Protein AF-A0A2D9S376-F1 (afdb_monomer_lite)

Structure (mmCIF, N/CA/C/O backbone):
data_AF-A0A2D9S376-F1
#
_entry.id   AF-A0A2D9S376-F1
#
loop_
_atom_site.group_PDB
_atom_site.id
_atom_site.type_symbol
_atom_site.label_atom_id
_atom_site.label_alt_id
_atom_site.label_comp_id
_atom_site.label_asym_id
_atom_site.label_entity_id
_atom_site.label_seq_id
_atom_site.pdbx_PDB_ins_code
_atom_site.Cartn_x
_atom_site.Cartn_y
_atom_site.Cartn_z
_atom_site.occupancy
_atom_site.B_iso_or_equiv
_atom_site.auth_seq_id
_atom_site.auth_comp_id
_atom_site.auth_asym_id
_atom_site.auth_atom_id
_atom_site.pdbx_PDB_model_num
ATOM 1 N N . MET A 1 1 ? 25.912 -4.659 22.248 1.00 47.84 1 MET A N 1
ATOM 2 C CA . MET A 1 1 ? 25.002 -4.136 23.298 1.00 47.84 1 MET A CA 1
ATOM 3 C C . MET A 1 1 ? 24.258 -2.849 22.906 1.00 47.84 1 MET A C 1
ATOM 5 O O . MET A 1 1 ? 23.353 -2.457 23.633 1.00 47.84 1 MET A O 1
ATOM 9 N N . SER A 1 2 ? 24.588 -2.189 21.784 1.00 59.16 2 SER A N 1
ATOM 10 C CA . SER A 1 2 ? 23.945 -0.922 21.367 1.00 59.16 2 SER A CA 1
ATOM 11 C C . SER A 1 2 ? 22.817 -1.093 20.334 1.00 59.16 2 SER A C 1
ATOM 13 O O . SER A 1 2 ? 21.947 -0.233 20.241 1.00 59.16 2 SER A O 1
ATOM 15 N N . GLN A 1 3 ? 22.803 -2.200 19.581 1.00 54.97 3 GLN A N 1
ATOM 16 C CA . GLN A 1 3 ? 21.786 -2.469 18.553 1.00 54.97 3 GLN A CA 1
ATOM 17 C C . GLN A 1 3 ? 20.446 -2.931 19.148 1.00 54.97 3 GLN A C 1
ATOM 19 O O . GLN A 1 3 ? 19.406 -2.449 18.710 1.00 54.97 3 GLN A O 1
ATOM 24 N N . ASP A 1 4 ? 20.459 -3.757 20.201 1.00 57.31 4 ASP A N 1
ATOM 25 C CA . ASP A 1 4 ? 19.237 -4.221 20.882 1.00 57.31 4 ASP A CA 1
ATOM 26 C C . ASP A 1 4 ? 18.404 -3.072 21.458 1.00 57.31 4 ASP A C 1
ATOM 28 O O . ASP A 1 4 ? 17.176 -3.089 21.407 1.00 57.31 4 ASP A O 1
ATOM 32 N N . LYS A 1 5 ? 19.068 -2.023 21.962 1.00 53.69 5 LYS A N 1
ATOM 33 C CA . LYS A 1 5 ? 18.380 -0.845 22.500 1.00 53.69 5 LYS A CA 1
ATOM 34 C C . LYS A 1 5 ? 17.679 -0.061 21.394 1.00 53.69 5 LYS A C 1
ATOM 36 O O . LYS A 1 5 ? 16.522 0.297 21.563 1.00 53.69 5 LYS A O 1
ATOM 41 N N . LEU A 1 6 ? 18.333 0.157 20.250 1.00 58.59 6 LEU A N 1
ATOM 42 C CA . LEU A 1 6 ? 17.725 0.846 19.103 1.00 58.59 6 LEU A CA 1
ATOM 43 C C . LEU A 1 6 ? 16.512 0.083 18.555 1.00 58.59 6 LEU A C 1
ATOM 45 O O . LEU A 1 6 ? 15.493 0.700 18.255 1.00 58.59 6 LEU A O 1
ATOM 49 N N . GLN A 1 7 ? 16.594 -1.248 18.487 1.00 58.44 7 GLN A N 1
ATOM 50 C CA . GLN A 1 7 ? 15.469 -2.091 18.078 1.00 58.44 7 GLN A CA 1
ATOM 51 C C . GLN A 1 7 ? 14.312 -2.023 19.085 1.00 58.44 7 GLN A C 1
ATOM 53 O O . GLN A 1 7 ? 13.166 -1.850 18.679 1.00 58.44 7 GLN A O 1
ATOM 58 N N . ALA A 1 8 ? 14.597 -2.066 20.390 1.00 52.34 8 ALA A N 1
ATOM 59 C CA . ALA A 1 8 ? 13.583 -1.933 21.437 1.00 52.34 8 ALA A CA 1
ATOM 60 C C . ALA A 1 8 ? 12.915 -0.544 21.454 1.00 52.34 8 ALA A C 1
ATOM 62 O O . ALA A 1 8 ? 11.701 -0.449 21.647 1.00 52.34 8 ALA A O 1
ATOM 63 N N . TYR A 1 9 ? 13.666 0.533 21.194 1.00 44.22 9 TYR A N 1
ATOM 64 C CA . TYR A 1 9 ? 13.110 1.882 21.047 1.00 44.22 9 TYR A CA 1
ATOM 65 C C . TYR A 1 9 ? 12.250 2.011 19.785 1.00 44.22 9 TYR A C 1
ATOM 67 O O . TYR A 1 9 ? 11.142 2.534 19.872 1.00 44.22 9 TYR A O 1
ATOM 75 N N . ALA A 1 10 ? 12.698 1.480 18.641 1.00 57.09 10 ALA A N 1
ATOM 76 C CA . ALA A 1 10 ? 11.908 1.461 17.407 1.00 57.09 10 ALA A CA 1
ATOM 77 C C . ALA A 1 10 ? 10.613 0.641 17.562 1.00 57.09 10 ALA A C 1
ATOM 79 O O . ALA A 1 10 ? 9.558 1.034 17.064 1.00 57.09 10 ALA A O 1
ATOM 80 N N . GLN A 1 11 ? 10.674 -0.473 18.296 1.00 55.00 11 GLN A N 1
ATOM 81 C CA . GLN A 1 11 ? 9.517 -1.316 18.590 1.00 55.00 11 GLN A CA 1
ATOM 82 C C . GLN A 1 11 ? 8.538 -0.631 19.558 1.00 55.00 11 GLN A C 1
ATOM 84 O O . GLN A 1 11 ? 7.325 -0.682 19.348 1.00 55.00 11 GLN A O 1
ATOM 89 N N . THR A 1 12 ? 9.049 0.063 20.580 1.00 53.41 12 THR A N 1
ATOM 90 C CA . THR A 1 12 ? 8.232 0.857 21.516 1.00 53.41 12 THR A CA 1
ATOM 91 C C . THR A 1 12 ? 7.560 2.039 20.813 1.00 53.41 12 THR A C 1
ATOM 93 O O . THR A 1 12 ? 6.377 2.273 21.034 1.00 53.41 12 THR A O 1
ATOM 96 N N . GLN A 1 13 ? 8.264 2.731 19.908 1.00 53.81 13 GLN A N 1
ATOM 97 C CA . GLN A 1 13 ? 7.687 3.811 19.096 1.00 53.81 13 GLN A CA 1
ATOM 98 C C . GLN A 1 13 ? 6.557 3.312 18.192 1.00 53.81 13 GLN A C 1
ATOM 100 O O . GLN A 1 13 ? 5.498 3.927 18.151 1.00 53.81 13 GLN A O 1
ATOM 105 N N . LYS A 1 14 ? 6.739 2.170 17.513 1.00 52.44 14 LYS A N 1
ATOM 106 C CA . LYS A 1 14 ? 5.663 1.552 16.717 1.00 52.44 14 LYS A CA 1
ATOM 107 C C . LYS A 1 14 ? 4.448 1.170 17.565 1.00 52.44 14 LYS A C 1
ATOM 109 O O . LYS A 1 14 ? 3.332 1.211 17.067 1.00 52.44 14 LYS A O 1
ATOM 114 N N . SER A 1 15 ? 4.667 0.820 18.831 1.00 54.16 15 SER A N 1
ATOM 115 C CA . SER A 1 15 ? 3.605 0.434 19.768 1.00 54.16 15 SER A CA 1
ATOM 116 C C . SER A 1 15 ? 2.851 1.636 20.360 1.00 54.16 15 SER A C 1
ATOM 118 O O . SER A 1 15 ? 1.791 1.444 20.947 1.00 54.16 15 SER A O 1
ATOM 120 N N . SER A 1 16 ? 3.371 2.865 20.214 1.00 57.94 16 SER A N 1
ATOM 121 C CA . SER A 1 16 ? 2.732 4.101 20.695 1.00 57.94 16 SER A CA 1
ATOM 122 C C . SER A 1 16 ? 2.164 4.988 19.583 1.00 57.94 16 SER A C 1
ATOM 124 O O . SER A 1 16 ? 1.674 6.076 19.884 1.00 57.94 16 SER A O 1
ATOM 126 N N . MET A 1 17 ? 2.288 4.592 18.312 1.00 63.25 17 MET A N 1
ATOM 127 C CA . MET A 1 17 ? 1.736 5.364 17.197 1.00 63.25 17 MET A CA 1
ATOM 128 C C . MET A 1 17 ? 0.214 5.279 17.205 1.00 63.25 17 MET A C 1
ATOM 130 O O . MET A 1 17 ? -0.365 4.216 17.441 1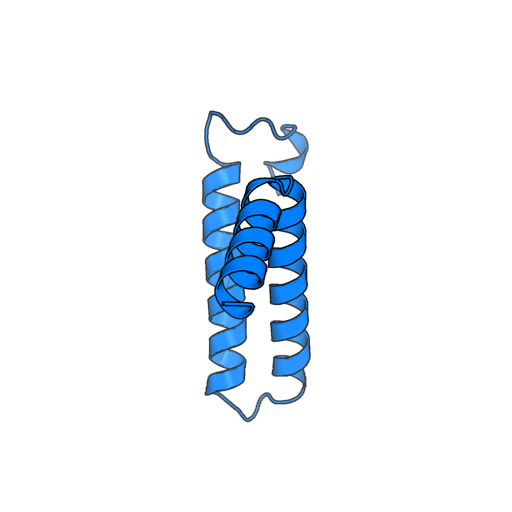.00 63.25 17 MET A O 1
ATOM 134 N N . ASN A 1 18 ? -0.438 6.408 16.936 1.00 80.75 18 ASN A N 1
ATOM 135 C CA . ASN A 1 18 ? -1.883 6.439 16.789 1.00 80.75 18 ASN A CA 1
ATOM 136 C C . ASN A 1 18 ? -2.272 5.540 15.595 1.00 80.75 18 ASN A C 1
ATOM 138 O O . ASN A 1 18 ? -1.662 5.679 14.533 1.00 80.75 18 ASN A O 1
ATOM 142 N N . PRO A 1 19 ? -3.278 4.651 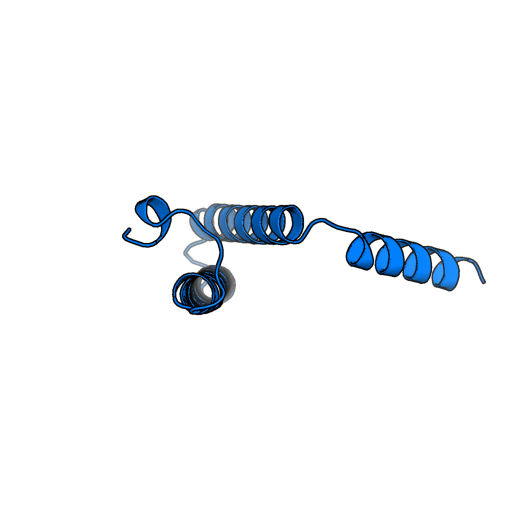15.710 1.00 78.81 19 PRO A N 1
ATOM 143 C CA . PRO A 1 19 ? -3.735 3.816 14.593 1.00 78.81 19 PRO A CA 1
ATOM 144 C C . PRO A 1 19 ? -3.964 4.599 13.291 1.00 78.81 19 PRO A C 1
ATOM 146 O O . PRO A 1 19 ? -3.574 4.147 12.219 1.00 78.81 19 PRO A O 1
ATOM 149 N N . ARG A 1 20 ? -4.465 5.837 13.390 1.00 81.12 20 ARG A N 1
ATOM 150 C CA . ARG A 1 20 ? -4.650 6.730 12.237 1.00 81.12 20 ARG A CA 1
ATOM 151 C C . ARG A 1 20 ? -3.338 7.165 11.580 1.00 81.12 20 ARG A C 1
ATOM 153 O O . ARG A 1 20 ? -3.279 7.347 10.368 1.00 81.12 20 ARG A O 1
ATOM 160 N N . GLU A 1 21 ? -2.284 7.366 12.363 1.00 85.44 21 GLU A N 1
ATOM 161 C CA . GLU A 1 21 ? -0.956 7.678 11.822 1.00 85.44 21 GLU A CA 1
ATOM 162 C C . GLU A 1 21 ? -0.382 6.464 11.090 1.00 85.44 21 GLU A C 1
ATOM 164 O O . GLU A 1 21 ? 0.194 6.615 10.015 1.00 85.44 21 GLU A O 1
ATOM 169 N N . VAL A 1 22 ? -0.606 5.257 11.619 1.00 87.44 22 VAL A N 1
ATOM 170 C CA . VAL A 1 22 ? -0.202 4.005 10.963 1.00 87.44 22 VAL A CA 1
ATOM 171 C C . VAL A 1 22 ? -0.919 3.835 9.620 1.00 87.44 22 VAL A C 1
ATOM 173 O O . VAL A 1 22 ? -0.272 3.530 8.617 1.00 87.44 22 VAL A O 1
ATOM 176 N N . GLU A 1 23 ? -2.226 4.099 9.569 1.00 89.00 23 GLU A N 1
ATOM 177 C CA . GLU A 1 23 ? -3.006 4.115 8.324 1.00 89.00 23 GLU A CA 1
ATOM 178 C C . GLU A 1 23 ? -2.461 5.144 7.327 1.00 89.00 23 GLU A C 1
ATOM 180 O O . GLU A 1 23 ? -2.194 4.813 6.170 1.00 89.00 23 GLU A O 1
ATOM 185 N N . ALA A 1 24 ? -2.226 6.384 7.769 1.00 90.69 24 ALA A N 1
ATOM 186 C CA . ALA A 1 24 ? -1.691 7.445 6.916 1.00 90.69 24 ALA A CA 1
ATOM 187 C C . ALA A 1 24 ? -0.305 7.090 6.347 1.00 90.69 24 ALA A C 1
ATOM 189 O O . ALA A 1 24 ? -0.022 7.339 5.170 1.00 90.69 24 ALA A O 1
ATOM 190 N N . MET A 1 25 ? 0.554 6.456 7.152 1.00 93.56 25 MET A N 1
ATOM 191 C CA . MET A 1 25 ? 1.850 5.947 6.703 1.00 93.56 25 MET A CA 1
ATOM 192 C C . MET A 1 25 ? 1.695 4.834 5.661 1.00 93.56 25 MET A C 1
ATOM 194 O O . MET A 1 25 ? 2.433 4.820 4.673 1.00 93.56 25 MET A O 1
ATOM 198 N N . ALA A 1 26 ? 0.735 3.922 5.841 1.00 94.56 26 ALA A N 1
ATOM 199 C CA . ALA A 1 26 ? 0.458 2.859 4.878 1.00 94.56 26 ALA A CA 1
ATOM 200 C C . ALA A 1 26 ? -0.034 3.419 3.532 1.00 94.56 26 ALA A C 1
ATOM 202 O O . ALA A 1 26 ? 0.469 3.010 2.482 1.00 94.56 26 ALA A O 1
ATOM 203 N N . PHE A 1 27 ? -0.934 4.410 3.552 1.00 96.31 27 PHE A N 1
ATOM 204 C CA . PHE A 1 27 ? -1.375 5.115 2.344 1.00 96.31 27 PHE A CA 1
ATOM 205 C C . PHE A 1 27 ? -0.235 5.867 1.658 1.00 96.31 27 PHE A C 1
ATOM 207 O O . PHE A 1 27 ? -0.070 5.743 0.445 1.00 96.31 27 PHE A O 1
ATOM 214 N N . THR A 1 28 ? 0.591 6.585 2.424 1.00 97.44 28 THR A N 1
ATOM 215 C CA . THR A 1 28 ? 1.764 7.298 1.890 1.00 97.44 28 THR A CA 1
ATOM 216 C C . THR A 1 28 ? 2.715 6.330 1.195 1.00 97.44 28 THR A C 1
ATOM 218 O O . THR A 1 28 ? 3.151 6.580 0.074 1.00 97.44 28 THR A O 1
ATOM 221 N N . LYS A 1 29 ? 2.987 5.180 1.821 1.00 97.31 29 LYS A N 1
ATOM 222 C CA . LYS A 1 29 ? 3.813 4.134 1.220 1.00 97.31 29 LYS A CA 1
ATOM 223 C C . LYS A 1 29 ? 3.200 3.601 -0.079 1.00 97.31 29 LYS A C 1
ATOM 225 O O . LYS A 1 29 ? 3.924 3.483 -1.061 1.00 97.31 29 LYS A O 1
ATOM 230 N N . SER A 1 30 ? 1.897 3.305 -0.097 1.00 97.94 30 SER A N 1
ATOM 231 C CA . SER A 1 30 ? 1.212 2.815 -1.306 1.00 97.94 30 SER A CA 1
ATOM 232 C C . SER A 1 30 ? 1.327 3.814 -2.458 1.00 97.94 30 SER A C 1
ATOM 234 O O . SER A 1 30 ? 1.689 3.441 -3.570 1.00 97.94 30 SER A O 1
ATOM 236 N N . ALA A 1 31 ? 1.088 5.098 -2.174 1.00 97.88 31 ALA A N 1
ATOM 237 C CA . ALA A 1 31 ? 1.173 6.164 -3.164 1.00 97.88 31 ALA A CA 1
ATOM 238 C C . ALA A 1 31 ? 2.585 6.297 -3.756 1.00 97.88 31 ALA A C 1
ATOM 240 O O . ALA A 1 31 ? 2.724 6.399 -4.971 1.00 97.88 31 ALA A O 1
ATOM 241 N N . LEU A 1 32 ? 3.627 6.239 -2.918 1.00 97.88 32 LEU A N 1
ATOM 242 C CA . LEU A 1 32 ? 5.017 6.285 -3.380 1.00 97.88 32 LEU A CA 1
ATOM 243 C C . LEU A 1 32 ? 5.374 5.072 -4.246 1.00 97.88 32 LEU A C 1
ATOM 245 O O . LEU A 1 32 ? 5.927 5.249 -5.325 1.00 97.88 32 LEU A O 1
ATOM 249 N N . MET A 1 33 ? 4.991 3.861 -3.825 1.00 97.31 33 MET A N 1
ATOM 250 C CA . MET A 1 33 ? 5.235 2.643 -4.609 1.00 97.31 33 MET A CA 1
ATOM 251 C C . MET A 1 33 ? 4.570 2.707 -5.990 1.00 97.31 33 MET A C 1
ATOM 253 O O . MET A 1 33 ? 5.164 2.296 -6.983 1.00 97.31 33 MET A O 1
ATOM 257 N N . LEU A 1 34 ? 3.344 3.231 -6.069 1.00 97.81 34 LEU A N 1
ATOM 258 C CA . LEU A 1 34 ? 2.644 3.412 -7.341 1.00 97.81 34 LEU A CA 1
ATOM 259 C C . LEU A 1 34 ? 3.297 4.494 -8.214 1.00 97.81 34 LEU A C 1
ATOM 261 O O . LEU A 1 34 ? 3.393 4.311 -9.427 1.00 97.81 34 LEU A O 1
ATOM 265 N N . GLU A 1 35 ? 3.751 5.602 -7.622 1.00 97.31 35 GLU A N 1
ATOM 266 C CA . GLU A 1 35 ? 4.424 6.676 -8.361 1.00 97.31 35 GLU A CA 1
ATOM 267 C C . GLU A 1 35 ? 5.760 6.208 -8.950 1.00 97.31 35 GLU A C 1
ATOM 269 O O . GLU A 1 35 ? 6.049 6.505 -10.108 1.00 97.31 35 GLU A O 1
ATOM 274 N N . GLU A 1 36 ? 6.536 5.431 -8.192 1.00 95.81 36 GLU A N 1
ATOM 275 C CA . GLU A 1 36 ? 7.787 4.820 -8.652 1.00 95.81 36 GLU A CA 1
ATOM 276 C C . GLU A 1 36 ? 7.536 3.796 -9.766 1.00 95.81 36 GLU A C 1
ATOM 278 O O . GLU A 1 36 ? 8.151 3.883 -10.832 1.00 95.81 36 GLU A O 1
ATOM 283 N N . ALA A 1 37 ? 6.569 2.890 -9.577 1.00 96.25 37 ALA A N 1
ATOM 284 C CA . ALA A 1 37 ? 6.197 1.890 -10.578 1.00 96.25 37 ALA A CA 1
ATOM 285 C C . ALA A 1 37 ? 5.729 2.519 -11.902 1.00 96.25 37 ALA A C 1
ATOM 287 O O . ALA A 1 37 ? 6.034 2.008 -12.979 1.00 96.25 37 ALA A O 1
ATOM 288 N N . LYS A 1 38 ? 5.037 3.666 -11.848 1.00 95.3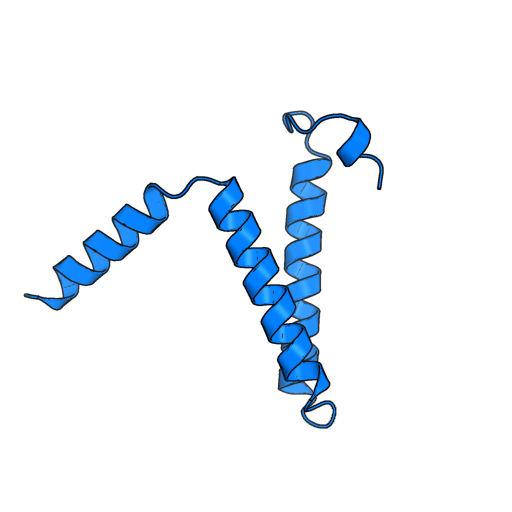1 38 LYS A N 1
ATOM 289 C CA . LYS A 1 38 ? 4.597 4.407 -13.043 1.00 95.31 38 LYS A CA 1
ATOM 290 C C . LYS A 1 38 ? 5.771 4.870 -13.917 1.00 95.31 38 LYS A C 1
ATOM 292 O O . LYS A 1 38 ? 5.594 5.020 -15.122 1.00 95.31 38 LYS A O 1
ATOM 297 N N . GLN A 1 39 ? 6.955 5.088 -13.340 1.00 95.94 39 GLN A N 1
ATOM 298 C CA . GLN A 1 39 ? 8.157 5.480 -14.088 1.00 95.94 39 GLN A CA 1
ATOM 299 C C . GLN A 1 39 ? 8.881 4.284 -14.733 1.00 95.94 39 GLN A C 1
ATOM 301 O O . GLN A 1 39 ? 9.764 4.490 -15.562 1.00 95.94 39 GLN A O 1
ATOM 306 N N . LYS A 1 40 ? 8.528 3.045 -14.362 1.00 92.19 40 LYS A N 1
ATOM 307 C CA . LYS A 1 40 ? 9.217 1.808 -14.767 1.00 92.19 40 LYS A CA 1
ATOM 308 C C . LYS A 1 40 ? 8.228 0.706 -15.164 1.00 92.19 40 LYS A C 1
ATOM 310 O O . LYS A 1 40 ? 8.278 -0.406 -14.652 1.00 92.19 40 LYS A O 1
ATOM 315 N N . LEU A 1 41 ? 7.317 1.006 -16.086 1.00 90.00 41 LEU A N 1
ATOM 316 C CA . LEU A 1 41 ? 6.274 0.054 -16.500 1.00 90.00 41 LEU A CA 1
ATOM 317 C C . LEU A 1 41 ? 6.818 -1.206 -17.198 1.00 90.00 41 LEU A C 1
ATOM 319 O O . LEU A 1 41 ? 6.119 -2.215 -17.253 1.00 90.00 41 LEU A O 1
ATOM 323 N N . ASP A 1 42 ? 8.052 -1.156 -17.701 1.00 95.75 42 ASP A N 1
ATOM 324 C CA . ASP A 1 42 ? 8.732 -2.306 -18.306 1.00 95.75 42 ASP A CA 1
ATOM 325 C C . ASP A 1 42 ? 9.250 -3.307 -17.253 1.00 95.75 42 ASP A C 1
ATOM 327 O O . ASP A 1 42 ? 9.537 -4.459 -17.583 1.00 95.75 42 ASP A O 1
ATOM 331 N N . ASP A 1 43 ? 9.349 -2.894 -15.983 1.00 95.62 43 ASP A N 1
ATOM 332 C CA . ASP A 1 43 ? 9.657 -3.777 -14.858 1.00 95.62 43 ASP A CA 1
ATOM 333 C C . ASP A 1 43 ? 8.355 -4.354 -14.290 1.00 95.62 43 ASP A C 1
ATOM 335 O O . ASP A 1 43 ? 7.688 -3.776 -13.424 1.00 95.62 43 ASP A O 1
ATOM 339 N N . TYR A 1 44 ? 7.976 -5.515 -14.827 1.00 95.00 44 TYR A N 1
ATOM 340 C CA . TYR A 1 44 ? 6.753 -6.206 -14.434 1.00 95.00 44 TYR A CA 1
ATOM 341 C C . TYR A 1 44 ? 6.713 -6.524 -12.935 1.00 95.00 44 TYR A C 1
ATOM 343 O O . TYR A 1 44 ? 5.651 -6.401 -12.324 1.00 95.00 44 TYR A O 1
ATOM 351 N N . ASP A 1 45 ? 7.837 -6.920 -12.334 1.00 95.50 45 ASP A N 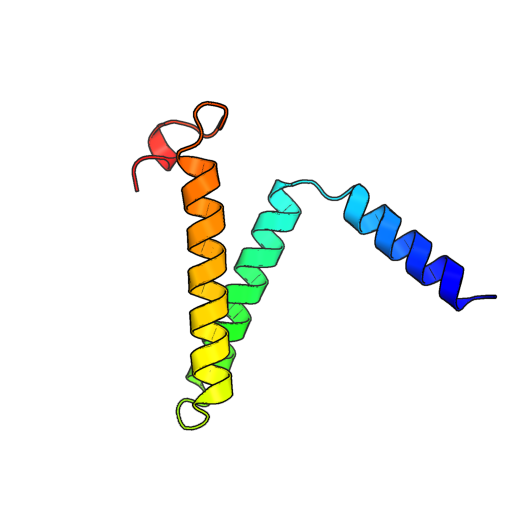1
ATOM 352 C CA . ASP A 1 45 ? 7.872 -7.333 -10.932 1.00 95.50 45 ASP A CA 1
ATOM 353 C C . ASP A 1 45 ? 7.670 -6.134 -9.998 1.00 95.50 45 ASP A C 1
ATOM 355 O O . ASP A 1 45 ? 6.903 -6.227 -9.031 1.00 95.50 45 ASP A O 1
ATOM 359 N N . GLU A 1 46 ? 8.296 -4.991 -10.302 1.00 93.19 46 GLU A N 1
ATOM 360 C CA . GLU A 1 46 ? 8.127 -3.746 -9.544 1.00 93.19 46 GLU A CA 1
ATOM 361 C C . GLU A 1 46 ? 6.687 -3.216 -9.672 1.00 93.19 46 GLU A C 1
ATOM 363 O O . GLU A 1 46 ? 6.020 -2.954 -8.662 1.00 93.19 46 GLU A O 1
ATOM 368 N N . TYR A 1 47 ? 6.153 -3.168 -10.896 1.00 93.81 47 TYR A N 1
ATOM 369 C CA . TYR A 1 47 ? 4.772 -2.758 -11.163 1.00 93.81 47 TYR A CA 1
ATOM 370 C C . TYR A 1 47 ? 3.733 -3.672 -10.496 1.00 93.81 47 TYR A C 1
ATOM 372 O O . TYR A 1 47 ? 2.832 -3.193 -9.795 1.00 93.81 47 TYR A O 1
ATOM 380 N N . ALA A 1 48 ? 3.860 -4.991 -10.658 1.00 96.94 48 ALA A N 1
ATOM 381 C CA . ALA A 1 48 ? 2.937 -5.955 -10.067 1.00 96.94 48 ALA A CA 1
ATOM 382 C C . ALA A 1 48 ? 2.983 -5.909 -8.533 1.00 96.94 48 ALA A C 1
ATOM 384 O O . ALA A 1 48 ? 1.944 -6.014 -7.874 1.00 96.94 48 ALA A O 1
ATOM 385 N N . SER A 1 49 ? 4.168 -5.700 -7.952 1.00 96.81 49 SER A N 1
ATOM 386 C CA . SER A 1 49 ? 4.334 -5.559 -6.503 1.00 96.81 49 SER A CA 1
ATOM 387 C C . SER A 1 49 ? 3.645 -4.305 -5.962 1.00 96.81 49 SER A C 1
ATOM 389 O O . SER A 1 49 ? 2.961 -4.386 -4.938 1.00 96.81 49 SER A O 1
ATOM 391 N N . ALA A 1 50 ? 3.762 -3.166 -6.653 1.00 97.56 50 ALA A N 1
ATOM 392 C CA . ALA A 1 50 ? 3.085 -1.927 -6.270 1.00 97.56 50 ALA A CA 1
ATOM 393 C C . ALA A 1 50 ? 1.556 -2.064 -6.322 1.00 97.56 50 ALA A C 1
ATOM 395 O O . ALA A 1 50 ? 0.863 -1.707 -5.365 1.00 97.56 50 ALA A O 1
ATOM 396 N N . LEU A 1 51 ? 1.024 -2.667 -7.391 1.00 97.75 51 LEU A N 1
ATOM 397 C CA . LEU A 1 51 ? -0.409 -2.937 -7.503 1.00 97.75 51 LEU A CA 1
ATOM 398 C C . LEU A 1 51 ? -0.913 -3.887 -6.419 1.00 97.75 51 LEU A C 1
ATOM 400 O O . LEU A 1 51 ? -1.941 -3.619 -5.796 1.00 97.75 51 LEU A O 1
ATOM 404 N N . LYS A 1 52 ? -0.187 -4.980 -6.165 1.00 97.94 52 LYS A N 1
ATOM 405 C CA . LYS A 1 52 ? -0.556 -5.961 -5.141 1.00 97.94 52 LYS A CA 1
ATOM 406 C C . LYS A 1 52 ? -0.545 -5.345 -3.745 1.00 97.94 52 LYS A C 1
ATOM 408 O O . LYS A 1 52 ? -1.445 -5.622 -2.953 1.00 97.94 52 LYS A O 1
ATOM 413 N N . PHE A 1 53 ? 0.441 -4.497 -3.446 1.00 97.94 53 PHE A N 1
ATOM 414 C CA . PHE A 1 53 ? 0.482 -3.758 -2.188 1.00 97.94 53 PHE A CA 1
ATOM 415 C C . PHE A 1 53 ? -0.741 -2.846 -2.040 1.00 97.94 53 PHE A C 1
ATOM 417 O O . PHE A 1 53 ? -1.425 -2.906 -1.018 1.00 97.94 53 PHE A O 1
ATOM 424 N N . ASN A 1 54 ? -1.066 -2.064 -3.075 1.00 98.00 54 ASN A N 1
ATOM 425 C CA . ASN A 1 54 ? -2.229 -1.182 -3.061 1.00 98.00 54 ASN A CA 1
ATOM 426 C C . ASN A 1 54 ? -3.551 -1.956 -2.915 1.00 98.00 54 ASN A C 1
ATOM 428 O O . ASN A 1 54 ? -4.410 -1.567 -2.126 1.00 98.00 54 ASN A O 1
ATOM 432 N N . GLN A 1 55 ? -3.706 -3.077 -3.624 1.00 97.94 55 GLN A N 1
ATOM 433 C CA . GLN A 1 55 ? -4.883 -3.941 -3.515 1.00 97.94 55 GLN A CA 1
ATOM 434 C C . GLN A 1 55 ? -5.050 -4.491 -2.092 1.00 97.94 55 GLN A C 1
ATOM 436 O O . GLN A 1 55 ? -6.151 -4.458 -1.540 1.00 97.94 55 GLN A O 1
ATOM 441 N N . LEU A 1 56 ? -3.966 -4.991 -1.491 1.00 97.50 56 LEU A N 1
ATOM 442 C CA . LEU A 1 56 ? -3.996 -5.525 -0.131 1.00 97.50 56 LEU A CA 1
ATOM 443 C C . LEU A 1 56 ? -4.365 -4.439 0.884 1.00 97.50 56 LEU A C 1
ATOM 445 O O . LEU A 1 56 ? -5.196 -4.688 1.754 1.00 97.50 56 LEU A O 1
ATOM 449 N N . LEU A 1 57 ? -3.793 -3.237 0.748 1.0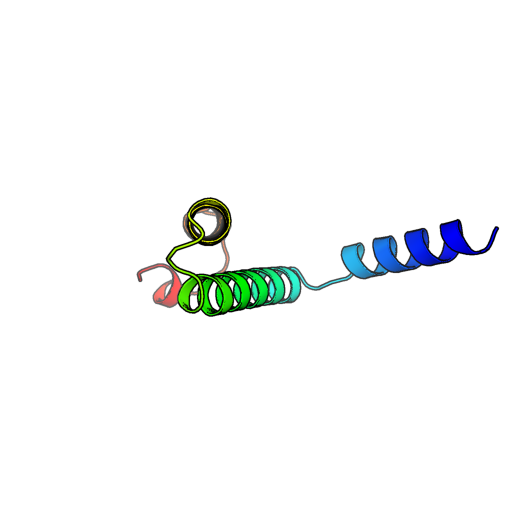0 96.00 57 LEU A N 1
ATOM 450 C CA . LEU A 1 57 ? -4.124 -2.101 1.605 1.00 96.00 57 LEU A CA 1
ATOM 451 C C . LEU A 1 57 ? -5.624 -1.797 1.554 1.00 96.00 57 LEU A C 1
ATOM 453 O O . LEU A 1 57 ? -6.275 -1.779 2.594 1.00 96.00 57 LEU A O 1
ATOM 457 N N . TRP A 1 58 ? -6.191 -1.634 0.357 1.00 95.12 58 TRP A N 1
ATOM 458 C CA . TRP A 1 58 ? -7.622 -1.357 0.214 1.00 95.12 58 TRP A CA 1
ATOM 459 C C . TRP A 1 58 ? -8.511 -2.500 0.699 1.00 95.12 58 TRP A C 1
ATOM 461 O O . TRP A 1 58 ? -9.576 -2.233 1.242 1.00 95.12 58 TRP A O 1
ATOM 471 N N . THR A 1 59 ? -8.065 -3.752 0.585 1.00 93.50 59 THR A N 1
ATOM 472 C CA . THR A 1 59 ? -8.796 -4.905 1.136 1.00 93.50 59 THR A CA 1
ATOM 473 C C . THR A 1 59 ? -8.884 -4.827 2.663 1.00 93.50 59 THR A C 1
ATOM 475 O O . THR A 1 59 ? -9.953 -5.041 3.228 1.00 93.50 59 THR A O 1
ATOM 478 N N . ILE A 1 60 ? -7.779 -4.482 3.333 1.00 89.88 60 ILE A N 1
ATOM 479 C CA . ILE A 1 60 ? -7.734 -4.327 4.795 1.00 89.88 60 ILE A CA 1
ATOM 480 C C . ILE A 1 60 ? -8.596 -3.139 5.234 1.00 89.88 60 ILE A C 1
ATOM 482 O O . ILE A 1 60 ? -9.407 -3.276 6.144 1.00 89.88 60 ILE A O 1
ATOM 486 N N . ILE A 1 61 ? -8.460 -1.993 4.562 1.00 89.12 61 ILE A N 1
ATOM 487 C CA . ILE A 1 61 ? -9.229 -0.784 4.881 1.00 89.12 61 ILE A CA 1
ATOM 488 C C . ILE A 1 61 ? -10.726 -1.012 4.661 1.00 89.12 61 ILE A C 1
ATOM 490 O O . ILE A 1 61 ? -11.536 -0.628 5.497 1.00 89.12 61 ILE A O 1
ATOM 494 N N . GLN A 1 62 ? -11.113 -1.670 3.567 1.00 86.12 62 GLN A N 1
ATOM 495 C CA . GLN A 1 62 ? -12.515 -1.972 3.302 1.00 86.12 62 GLN A CA 1
ATOM 496 C C . GLN A 1 62 ? -13.090 -2.926 4.351 1.00 86.12 62 GLN A C 1
ATOM 498 O O . GLN A 1 62 ? -14.208 -2.696 4.802 1.00 86.12 62 GLN A O 1
ATOM 503 N N . ALA A 1 63 ? -12.328 -3.943 4.774 1.00 85.81 63 ALA A N 1
ATOM 504 C CA . ALA A 1 63 ? -12.736 -4.839 5.854 1.00 85.81 63 ALA A CA 1
ATOM 505 C C . ALA A 1 63 ? -12.956 -4.088 7.180 1.00 85.81 63 ALA A C 1
ATOM 507 O O . ALA A 1 63 ? -13.934 -4.363 7.868 1.00 85.81 63 ALA A O 1
ATOM 508 N N . ASP A 1 64 ? -12.104 -3.110 7.502 1.00 83.50 64 ASP A N 1
ATOM 509 C CA . ASP A 1 64 ? -12.259 -2.277 8.699 1.00 83.50 64 ASP A CA 1
ATOM 510 C C . ASP A 1 64 ? -13.466 -1.327 8.604 1.00 83.50 64 ASP A C 1
ATOM 512 O O . ASP A 1 64 ? -14.227 -1.191 9.557 1.00 83.50 64 ASP A O 1
ATOM 516 N N . ILE A 1 65 ? -13.703 -0.696 7.449 1.00 81.38 65 ILE A N 1
ATOM 517 C CA . ILE A 1 65 ? -14.815 0.253 7.249 1.00 81.38 65 ILE A CA 1
ATOM 518 C C . ILE A 1 65 ? -16.187 -0.416 7.413 1.00 81.38 65 ILE A C 1
ATOM 520 O O . ILE A 1 65 ? -17.112 0.199 7.963 1.00 81.38 65 ILE A O 1
ATOM 524 N N . VAL A 1 66 ? -16.328 -1.650 6.918 1.00 78.06 66 VAL A N 1
ATOM 525 C CA . VAL A 1 66 ? -17.588 -2.410 6.978 1.00 78.06 66 VAL A CA 1
ATOM 526 C C . VAL A 1 66 ? -17.819 -3.090 8.328 1.00 78.06 66 VAL A C 1
ATOM 528 O O . VAL A 1 66 ? -18.916 -3.600 8.555 1.00 78.06 66 VAL A O 1
ATOM 531 N N . ASP A 1 67 ? -16.829 -3.083 9.227 1.00 77.38 67 ASP A N 1
ATOM 532 C CA . ASP A 1 67 ? -16.982 -3.605 10.582 1.00 77.38 67 ASP A CA 1
ATOM 533 C C . ASP A 1 67 ? -18.052 -2.800 11.351 1.00 77.38 67 ASP A C 1
ATOM 535 O O . ASP A 1 67 ? -18.111 -1.562 11.309 1.00 77.38 67 ASP A O 1
ATOM 539 N N . SER A 1 68 ? -18.933 -3.512 12.056 1.00 67.81 68 SER A N 1
ATOM 540 C CA . SER A 1 68 ? -19.999 -2.927 12.870 1.00 67.81 68 SER A CA 1
ATOM 541 C C . SER A 1 68 ? -19.480 -2.055 14.016 1.00 67.81 68 SER A C 1
ATOM 543 O O . SER A 1 68 ? -20.164 -1.106 14.402 1.00 67.81 68 SER A O 1
ATOM 545 N N . ASP A 1 69 ? -18.273 -2.329 14.519 1.00 74.00 69 ASP A N 1
ATOM 546 C CA . ASP A 1 69 ? -17.629 -1.565 15.592 1.00 74.00 69 ASP A CA 1
ATOM 547 C C . ASP A 1 69 ? -16.870 -0.332 15.074 1.00 74.00 69 ASP A C 1
ATOM 549 O O . ASP A 1 69 ? -16.393 0.499 15.860 1.00 74.00 69 ASP A O 1
ATOM 553 N N . ASN A 1 70 ? -16.783 -0.161 13.751 1.00 71.25 70 ASN A N 1
ATOM 554 C CA . ASN A 1 70 ? -16.096 0.967 13.148 1.00 71.25 70 ASN A CA 1
ATOM 555 C C . ASN A 1 70 ? -16.819 2.288 13.473 1.00 71.25 70 ASN A C 1
ATOM 557 O O . ASN A 1 70 ? -17.989 2.494 13.134 1.00 71.25 70 ASN A O 1
ATOM 561 N N . LYS A 1 71 ? -16.098 3.226 14.096 1.00 74.62 71 LYS A N 1
ATOM 562 C CA . LYS A 1 71 ? -16.630 4.516 14.577 1.00 74.62 71 LYS A CA 1
ATOM 563 C C . LYS A 1 71 ? -16.555 5.651 13.552 1.00 74.62 71 LYS A C 1
ATOM 565 O O . LYS A 1 71 ? -16.748 6.812 13.920 1.00 74.62 71 LYS A O 1
ATOM 570 N N . LEU A 1 72 ? -16.242 5.361 12.288 1.00 72.50 72 LEU A N 1
ATOM 571 C CA . LEU A 1 72 ? -16.209 6.383 11.248 1.00 72.50 72 LEU A CA 1
ATOM 572 C C . LEU A 1 72 ? -17.610 6.972 11.027 1.00 72.50 72 LEU A C 1
ATOM 574 O O . LEU A 1 72 ? -18.606 6.241 11.068 1.00 72.50 72 LEU A O 1
ATOM 578 N N . PRO A 1 73 ? -17.707 8.289 10.765 1.00 71.69 73 PRO A N 1
ATOM 579 C CA . PRO A 1 73 ? -18.970 8.918 10.416 1.00 71.69 73 PRO A CA 1
ATOM 580 C C . PRO A 1 73 ? -19.615 8.207 9.217 1.00 71.69 73 PRO A C 1
ATOM 582 O O . PRO A 1 73 ? -18.904 7.904 8.254 1.00 71.69 73 PRO A O 1
ATOM 585 N N . PRO A 1 74 ? -20.947 8.009 9.207 1.00 65.50 74 PRO A N 1
ATOM 586 C CA . PRO A 1 74 ? -21.640 7.310 8.123 1.00 65.50 74 PRO A CA 1
ATOM 587 C C . PRO A 1 74 ? -21.311 7.873 6.739 1.00 65.50 74 PRO A C 1
ATOM 589 O O . PRO A 1 74 ? -21.172 7.117 5.793 1.00 65.50 74 PRO A O 1
ATOM 592 N N . GLN A 1 75 ? -21.097 9.189 6.644 1.00 65.25 75 GLN A N 1
ATOM 593 C CA . GLN A 1 75 ? -20.768 9.914 5.411 1.00 65.25 75 GLN A CA 1
ATOM 594 C C . GLN A 1 75 ? -19.480 9.430 4.724 1.00 65.25 75 GLN A C 1
ATOM 596 O O . GLN A 1 75 ? -19.352 9.575 3.515 1.00 65.25 75 GLN A O 1
ATOM 601 N N . ILE A 1 76 ? -18.532 8.864 5.477 1.00 63.78 76 ILE A N 1
ATOM 602 C CA . ILE A 1 76 ? -17.254 8.367 4.945 1.00 63.78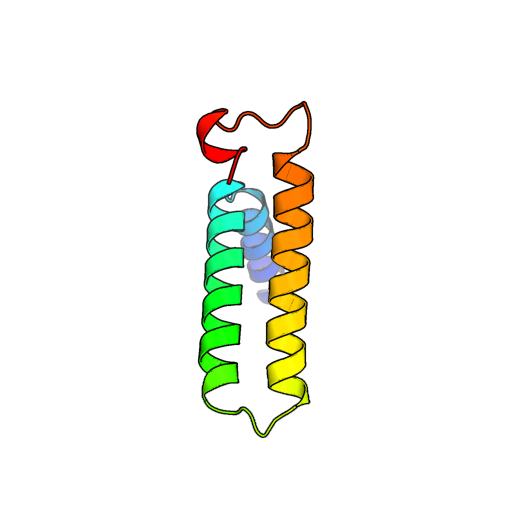 76 ILE A CA 1
ATOM 603 C C . ILE A 1 76 ? -17.331 6.871 4.597 1.00 63.78 76 ILE A C 1
ATOM 605 O O . ILE A 1 76 ? -16.525 6.392 3.810 1.00 63.78 76 ILE A O 1
ATOM 609 N N . LYS A 1 77 ? -18.321 6.136 5.126 1.00 58.78 77 LYS A N 1
ATOM 610 C CA . LYS A 1 77 ? -18.493 4.692 4.890 1.00 58.78 77 LYS A CA 1
ATOM 611 C C . LYS A 1 77 ? -19.168 4.345 3.552 1.00 58.78 77 LYS A C 1
ATOM 613 O O . LYS A 1 77 ? -19.207 3.173 3.200 1.00 58.78 77 LYS A O 1
ATOM 618 N N . VAL A 1 78 ? -19.746 5.325 2.847 1.00 58.09 78 VAL A N 1
ATOM 619 C CA . VAL A 1 78 ? -20.614 5.104 1.665 1.00 58.09 78 VAL A CA 1
ATOM 620 C C . VAL A 1 78 ? -19.943 5.378 0.308 1.00 58.09 78 VAL A C 1
ATOM 622 O O . VAL A 1 78 ? -20.637 5.325 -0.706 1.00 58.09 78 VAL A O 1
ATOM 625 N N . ASN A 1 79 ? -18.643 5.696 0.274 1.00 46.78 79 ASN A N 1
ATOM 626 C CA . ASN A 1 79 ? -17.886 5.898 -0.975 1.00 46.78 79 ASN A CA 1
ATOM 627 C C . ASN A 1 79 ? -17.250 4.594 -1.455 1.00 46.78 79 ASN A C 1
ATOM 629 O O . ASN A 1 79 ? -17.204 4.400 -2.688 1.00 46.78 79 ASN A O 1
#

pLDDT: mean 80.39, std 17.38, range [44.22, 98.0]

Secondary structure (DSSP, 8-state):
--HHHHHHHHHHHHHTS-HHHHHHHHHHHHHHHHHHHHT-TT-HHHHHHHHHHHHHHHHHHHHHHTSTT--S-HHHHT-

Foldseek 3Di:
DPVVVVVVVVVVVVVPDDVVVVLVVLVVVLVVLCVVCVVPVVPPVSVVVSVVSVVVSVVVVLVQLPDPPRPDDPVVSPD

Radius of gyration: 16.77 Å; chains: 1; bounding box: 47×17×42 Å

Sequence (79 aa):
MSQDKLQAYAQTQKSSMNPREVEAMAFTKSALMLEEAKQKLDDYDEYASALKFNQLLWTIIQADIVDSDNKLPPQIKVN